Protein AF-A0A9P0D201-F1 (afdb_monomer_lite)

Radius of gyration: 16.4 Å; chains: 1; bounding box: 34×53×34 Å

Foldseek 3Di:
DDDPDDDPPDLPLPDDLVVLLVVCVVPDDVVLVVSLVVQLVDPVRVLVSLSSLVSNLVRDACVSCVVPLVVVLVSLLVCCPDDPNQDNLNSLVSNLSSLVRCLVPLVSLVCCLPPPLVSNVVSLVVCVVPDDPSNPSNVVSVVSSVVVCVVVVD

Organism: NCBI:txid3402493

pLDDT: mean 72.04, std 17.06, range [33.97, 91.62]

Secondary structure (DSSP, 8-state):
-------TTS-GGG--HHHHHHHHTT---HHHHHHHHHHHHSTTTHHHHHHHHHHHTTT--HHHHTTTHHHHHHHHHHSTTT-TTS-HHHHHHHHHHHHHHHTT-HHHHHHHHHHTHHHHHHHHHHHTTT-SSSHHHHHHHHHHHHHHHHHH--

Sequence (154 aa):
MSSAILNDNDNLSDIDPNLFNLILLNGPTEEHLRAVNELLSTSKTSGKGLELLNYLLNYCTIDMISDYVILWLDFCLKESSENENFTESKLLLLISKLFEISCNNNDVSKKIVSDCLSKVVDLCLKQTNNSYESVSCTRCSCSKYEEIWKLVSK

Structure (mmCIF, N/CA/C/O backbone):
data_AF-A0A9P0D201-F1
#
_entry.id   AF-A0A9P0D201-F1
#
loop_
_atom_site.group_PDB
_atom_site.id
_atom_site.type_symbol
_atom_site.label_atom_id
_atom_site.label_alt_id
_atom_site.label_comp_id
_atom_site.label_asym_id
_atom_site.label_entity_id
_atom_site.label_seq_id
_atom_site.pdbx_PDB_ins_code
_atom_site.Cartn_x
_atom_site.Cartn_y
_atom_site.Cartn_z
_atom_site.occupancy
_atom_site.B_iso_or_equiv
_atom_site.auth_seq_id
_atom_site.auth_comp_id
_atom_site.auth_asym_id
_atom_site.auth_atom_id
_atom_site.pdbx_PDB_model_num
ATOM 1 N N . MET A 1 1 ? 25.098 -27.142 -1.105 1.00 35.09 1 MET A N 1
ATOM 2 C CA . MET A 1 1 ? 24.358 -25.884 -1.324 1.00 35.09 1 MET A CA 1
ATOM 3 C C . MET A 1 1 ? 23.071 -26.274 -2.023 1.00 35.09 1 MET A C 1
ATOM 5 O O . MET A 1 1 ? 23.126 -26.608 -3.196 1.00 35.09 1 MET A O 1
ATOM 9 N N . SER A 1 2 ? 21.976 -26.410 -1.275 1.00 33.97 2 SER A N 1
ATOM 10 C CA . SER A 1 2 ? 20.692 -26.843 -1.835 1.00 33.97 2 SER A CA 1
ATOM 11 C C . SER A 1 2 ? 19.912 -25.620 -2.288 1.00 33.97 2 SER A C 1
ATOM 13 O O . SER A 1 2 ? 19.524 -24.796 -1.465 1.00 33.97 2 SER A O 1
ATOM 15 N N . SER A 1 3 ? 19.717 -25.509 -3.596 1.00 38.91 3 SER A N 1
ATOM 16 C CA . SER A 1 3 ? 18.792 -24.573 -4.221 1.00 38.91 3 SER A CA 1
ATOM 17 C C . SER A 1 3 ? 17.374 -25.042 -3.898 1.00 38.91 3 SER A C 1
ATOM 19 O O . SER A 1 3 ? 16.934 -26.067 -4.419 1.00 38.91 3 SER A O 1
ATOM 21 N N . ALA A 1 4 ? 16.673 -24.344 -3.006 1.00 38.81 4 ALA A N 1
ATOM 22 C CA . ALA A 1 4 ? 15.234 -24.525 -2.868 1.00 38.81 4 ALA A CA 1
ATOM 23 C C . ALA A 1 4 ? 14.580 -23.894 -4.104 1.00 38.81 4 ALA A C 1
ATOM 25 O O . ALA A 1 4 ? 14.441 -22.677 -4.192 1.00 38.81 4 ALA A O 1
ATOM 26 N N . ILE A 1 5 ? 14.284 -24.729 -5.097 1.00 40.47 5 ILE A N 1
ATOM 27 C CA . ILE A 1 5 ? 13.434 -24.376 -6.231 1.00 40.47 5 ILE A CA 1
ATOM 28 C C . ILE A 1 5 ? 12.007 -24.417 -5.684 1.00 40.47 5 ILE A C 1
ATOM 30 O O . ILE A 1 5 ? 11.513 -25.493 -5.350 1.00 40.47 5 ILE A O 1
ATOM 34 N N . LEU A 1 6 ? 11.397 -23.248 -5.509 1.00 43.72 6 LEU A N 1
ATOM 35 C CA . LEU A 1 6 ? 9.960 -23.140 -5.268 1.00 43.72 6 LEU A CA 1
ATOM 36 C C . LEU A 1 6 ? 9.240 -23.491 -6.569 1.00 43.72 6 LEU A C 1
ATOM 38 O O . LEU A 1 6 ? 9.649 -23.042 -7.639 1.00 43.72 6 LEU A O 1
ATOM 42 N N . ASN A 1 7 ? 8.223 -24.345 -6.476 1.00 41.88 7 ASN A N 1
ATOM 43 C CA . ASN A 1 7 ? 7.387 -24.692 -7.617 1.00 41.88 7 ASN A CA 1
ATOM 44 C C . ASN A 1 7 ? 6.448 -23.517 -7.910 1.00 41.88 7 ASN A C 1
ATOM 46 O O . ASN A 1 7 ? 5.864 -22.959 -6.983 1.00 41.88 7 ASN A O 1
ATOM 50 N N . ASP A 1 8 ? 6.195 -23.241 -9.190 1.00 46.53 8 ASP A N 1
ATOM 51 C CA . ASP A 1 8 ? 5.277 -22.196 -9.693 1.00 46.53 8 ASP A CA 1
ATOM 52 C C . ASP A 1 8 ? 3.799 -22.355 -9.244 1.00 46.53 8 ASP A C 1
ATOM 54 O O . ASP A 1 8 ? 2.920 -21.626 -9.689 1.00 46.53 8 ASP A O 1
ATOM 58 N N . ASN A 1 9 ? 3.496 -23.326 -8.376 1.00 42.47 9 ASN A N 1
ATOM 59 C CA . ASN A 1 9 ? 2.158 -23.628 -7.858 1.00 42.47 9 ASN A CA 1
ATOM 60 C C . ASN A 1 9 ? 2.067 -23.575 -6.325 1.00 42.47 9 ASN A C 1
ATOM 62 O O . ASN A 1 9 ? 1.027 -23.936 -5.769 1.00 42.47 9 ASN A O 1
ATOM 66 N N . ASP A 1 10 ? 3.130 -23.171 -5.627 1.00 52.50 10 ASP A N 1
ATOM 67 C CA . ASP A 1 10 ? 3.048 -22.987 -4.183 1.00 52.50 10 ASP A CA 1
ATOM 68 C C . ASP A 1 10 ? 2.180 -21.757 -3.900 1.00 52.50 10 ASP A C 1
ATOM 70 O O . ASP A 1 10 ? 2.467 -20.646 -4.343 1.00 52.50 10 ASP A O 1
ATOM 74 N N . ASN A 1 11 ? 1.069 -21.979 -3.196 1.00 59.38 11 ASN A N 1
ATOM 75 C CA . ASN A 1 11 ? 0.095 -20.952 -2.860 1.00 59.38 11 ASN A CA 1
ATOM 76 C C . ASN A 1 11 ? 0.807 -19.854 -2.049 1.00 59.38 11 ASN A C 1
ATOM 78 O O . ASN A 1 11 ? 1.054 -20.015 -0.851 1.00 59.38 11 ASN A O 1
ATOM 82 N N . LEU A 1 12 ? 1.181 -18.749 -2.710 1.00 61.94 12 LEU A N 1
ATOM 83 C CA . LEU A 1 12 ? 1.950 -17.635 -2.132 1.00 61.94 12 LEU A CA 1
ATOM 84 C C . LEU A 1 12 ? 1.278 -17.077 -0.859 1.00 61.94 12 LEU A C 1
ATOM 86 O O . LEU A 1 12 ? 1.940 -16.469 -0.017 1.00 61.94 12 LEU A O 1
ATOM 90 N N . SER A 1 13 ? -0.023 -17.342 -0.678 1.00 58.34 13 SER A N 1
ATOM 91 C CA . SER A 1 13 ? -0.800 -17.023 0.518 1.00 58.34 13 SER A CA 1
ATOM 92 C C . SER A 1 13 ? -0.289 -17.681 1.804 1.00 58.34 13 SER A C 1
ATOM 94 O O . SER A 1 13 ? -0.491 -17.123 2.882 1.00 58.34 13 SER A O 1
ATOM 96 N N . ASP A 1 14 ? 0.400 -18.824 1.720 1.00 70.94 14 ASP A N 1
ATOM 97 C CA . ASP A 1 14 ? 0.871 -19.611 2.871 1.00 70.94 14 ASP A CA 1
ATOM 98 C C . ASP A 1 14 ? 2.380 -19.490 3.123 1.00 70.94 14 ASP A C 1
ATOM 100 O O . ASP A 1 14 ? 2.890 -20.023 4.106 1.00 70.94 14 ASP A O 1
ATOM 104 N N . ILE A 1 15 ? 3.089 -18.695 2.321 1.00 79.12 15 ILE A N 1
ATOM 105 C CA . ILE A 1 15 ? 4.537 -18.517 2.457 1.00 79.12 15 ILE A CA 1
ATOM 106 C C . ILE A 1 15 ? 4.905 -17.818 3.772 1.00 79.12 15 ILE A C 1
ATOM 108 O O . ILE A 1 15 ? 4.232 -16.883 4.216 1.00 79.12 15 ILE A O 1
ATOM 112 N N . ASP A 1 16 ? 5.985 -18.295 4.395 1.00 81.19 16 ASP A N 1
ATOM 113 C CA . ASP A 1 16 ? 6.624 -17.661 5.549 1.00 81.19 16 ASP A CA 1
ATOM 114 C C . ASP A 1 16 ? 7.221 -16.294 5.155 1.00 81.19 16 ASP A C 1
ATOM 116 O O . ASP A 1 16 ? 7.922 -16.218 4.142 1.00 81.19 16 ASP A O 1
ATOM 120 N N . PRO A 1 17 ? 7.016 -15.215 5.934 1.00 79.44 17 PRO A N 1
ATOM 121 C CA . PRO A 1 17 ? 7.522 -13.886 5.583 1.00 79.44 17 PRO A CA 1
ATOM 122 C C . PRO A 1 17 ? 9.041 -13.812 5.351 1.00 79.44 17 PRO A C 1
ATOM 124 O O . PRO A 1 17 ? 9.492 -13.051 4.493 1.00 79.44 17 PRO A O 1
ATOM 127 N N . ASN A 1 18 ? 9.850 -14.621 6.047 1.00 81.12 18 ASN A N 1
ATOM 128 C CA . ASN A 1 18 ? 11.299 -14.645 5.823 1.00 81.12 18 ASN A CA 1
ATOM 129 C C . ASN A 1 18 ? 11.648 -15.346 4.512 1.00 81.12 18 ASN A C 1
ATOM 131 O O . ASN A 1 18 ? 12.545 -14.897 3.796 1.00 81.12 18 ASN A O 1
ATOM 135 N N . LEU A 1 19 ? 10.933 -16.424 4.179 1.00 83.62 19 LEU A N 1
ATOM 136 C CA . LEU A 1 19 ? 11.072 -17.082 2.883 1.00 83.62 19 LEU A CA 1
ATOM 137 C C . LEU A 1 19 ? 10.650 -16.141 1.750 1.00 83.62 19 LEU A C 1
ATOM 139 O O . LEU A 1 19 ? 11.372 -16.026 0.765 1.00 83.62 19 LEU A O 1
ATOM 143 N N . PHE A 1 20 ? 9.552 -15.400 1.923 1.00 85.25 20 PHE A N 1
ATOM 144 C CA . PHE A 1 20 ? 9.122 -14.376 0.970 1.00 85.25 20 PHE A CA 1
ATOM 145 C C . PHE A 1 20 ? 10.207 -13.319 0.747 1.00 85.25 20 PHE A C 1
ATOM 147 O O . PHE A 1 20 ? 10.571 -13.028 -0.389 1.00 85.25 20 PHE A O 1
ATOM 154 N N . ASN A 1 21 ? 10.805 -12.808 1.825 1.00 84.75 21 ASN A N 1
ATOM 155 C CA . ASN A 1 21 ? 11.894 -11.839 1.740 1.00 84.75 21 ASN A CA 1
ATOM 156 C C . ASN A 1 21 ? 13.124 -12.384 0.988 1.00 8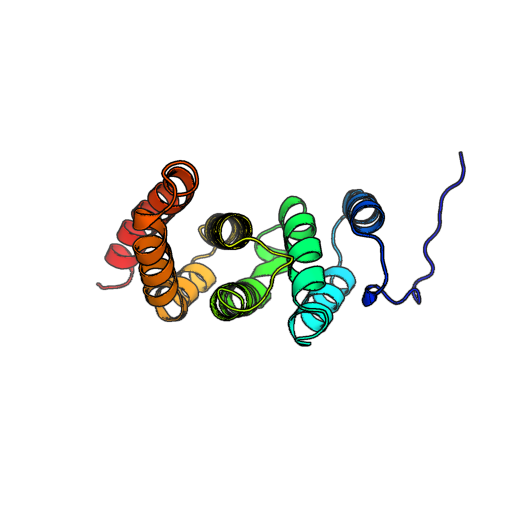4.75 21 ASN A C 1
ATOM 158 O O . ASN A 1 21 ? 13.759 -11.659 0.226 1.00 84.75 21 ASN A O 1
ATOM 162 N N . LEU A 1 22 ? 13.451 -13.670 1.165 1.00 83.31 22 LEU A N 1
ATOM 163 C CA . LEU A 1 22 ? 14.530 -14.328 0.423 1.00 83.31 22 LEU A CA 1
ATOM 164 C C . LEU A 1 22 ? 14.206 -14.475 -1.068 1.00 83.31 22 LEU A C 1
ATOM 166 O O . LEU A 1 22 ? 15.096 -14.284 -1.894 1.00 83.31 22 LEU A O 1
ATOM 170 N N . ILE A 1 23 ? 12.954 -14.782 -1.419 1.00 85.75 23 ILE A N 1
ATOM 171 C CA . ILE A 1 23 ? 12.508 -14.867 -2.819 1.00 85.75 23 ILE A CA 1
ATOM 172 C C . ILE A 1 23 ? 12.670 -13.508 -3.508 1.00 85.75 23 ILE A C 1
ATOM 174 O O . ILE A 1 23 ? 13.205 -13.442 -4.616 1.00 85.75 23 ILE A O 1
ATOM 178 N N . LEU A 1 24 ? 12.287 -12.422 -2.829 1.00 88.88 24 LEU A N 1
ATOM 179 C CA . LEU A 1 24 ? 12.357 -11.056 -3.356 1.00 88.88 24 LEU A CA 1
ATOM 180 C C . LEU A 1 24 ? 13.782 -10.575 -3.667 1.00 88.88 24 LEU A C 1
ATOM 182 O O . LEU A 1 24 ? 13.938 -9.654 -4.469 1.00 88.88 24 LEU A O 1
ATOM 186 N N . LEU A 1 25 ? 14.826 -11.213 -3.120 1.00 86.25 25 LEU A N 1
ATOM 187 C CA . LEU A 1 25 ? 16.218 -10.930 -3.500 1.00 86.25 25 LEU A CA 1
ATOM 188 C C . LEU A 1 25 ? 16.498 -11.218 -4.982 1.00 86.25 25 LEU A C 1
ATOM 190 O O . LEU A 1 25 ? 17.408 -10.620 -5.553 1.00 86.25 25 LEU A O 1
ATOM 194 N N . ASN A 1 26 ? 15.712 -12.099 -5.607 1.00 84.62 26 ASN A N 1
ATOM 195 C CA . ASN A 1 26 ? 15.789 -12.374 -7.044 1.00 84.62 26 ASN A CA 1
ATOM 196 C C . ASN A 1 26 ? 14.972 -11.381 -7.889 1.00 84.62 26 ASN A C 1
ATOM 198 O O . ASN A 1 26 ? 14.978 -11.469 -9.115 1.00 84.62 26 ASN A O 1
ATOM 202 N N . GLY A 1 27 ? 14.298 -10.432 -7.241 1.00 85.31 27 GLY A N 1
ATOM 203 C CA . GLY A 1 27 ? 13.442 -9.432 -7.859 1.00 85.31 27 GLY A CA 1
ATOM 204 C C . GLY A 1 27 ? 11.950 -9.715 -7.634 1.00 85.31 27 GLY A C 1
ATOM 205 O O . GLY A 1 27 ? 11.511 -10.868 -7.690 1.00 85.31 27 GLY A O 1
ATOM 206 N N . PRO A 1 28 ? 11.136 -8.675 -7.383 1.00 89.06 28 PRO A N 1
ATOM 207 C CA . PRO A 1 28 ? 9.688 -8.817 -7.347 1.00 89.06 28 PRO A CA 1
ATOM 208 C C . PRO A 1 28 ? 9.126 -9.129 -8.744 1.00 89.06 28 PRO A C 1
ATOM 210 O O . PRO A 1 28 ? 9.690 -8.736 -9.762 1.00 89.06 28 PRO A O 1
ATOM 213 N N . THR A 1 29 ? 7.983 -9.812 -8.793 1.00 89.62 29 THR A N 1
ATOM 214 C CA . THR A 1 29 ? 7.271 -10.194 -10.023 1.00 89.62 29 THR A CA 1
ATOM 215 C C . THR A 1 29 ? 5.804 -9.796 -9.884 1.00 89.62 29 THR A C 1
ATOM 217 O O . THR A 1 29 ? 5.336 -9.546 -8.771 1.00 89.62 29 THR A O 1
ATOM 220 N N . GLU A 1 30 ? 5.052 -9.759 -10.986 1.00 88.00 30 GLU A N 1
ATOM 221 C CA . GLU A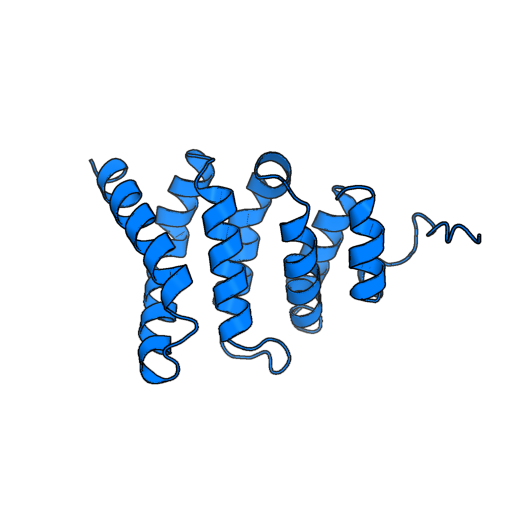 1 30 ? 3.601 -9.512 -10.934 1.00 88.00 30 GLU A CA 1
ATOM 222 C C . GLU A 1 30 ? 2.850 -10.525 -10.061 1.00 88.00 30 GLU A C 1
ATOM 224 O O . GLU A 1 30 ? 1.863 -10.169 -9.421 1.00 88.00 30 GLU A O 1
ATOM 229 N N . GLU A 1 31 ? 3.318 -11.772 -9.994 1.00 87.75 31 GLU A N 1
ATOM 230 C CA . GLU A 1 31 ? 2.721 -12.807 -9.146 1.00 87.75 31 GLU A CA 1
ATOM 231 C C . GLU A 1 31 ? 2.851 -12.454 -7.663 1.00 87.75 31 GLU A C 1
ATOM 233 O O . GLU A 1 31 ? 1.882 -12.578 -6.914 1.00 87.75 31 GLU A O 1
ATOM 238 N N . HIS A 1 32 ? 3.999 -11.904 -7.250 1.00 89.56 32 HIS A N 1
ATOM 239 C CA . HIS A 1 32 ? 4.182 -11.391 -5.893 1.00 89.56 32 HIS A CA 1
ATOM 240 C C . HIS A 1 32 ? 3.223 -10.229 -5.589 1.00 89.56 32 HIS A C 1
ATOM 242 O O . HIS A 1 32 ? 2.640 -10.183 -4.505 1.00 89.56 32 HIS A O 1
ATOM 248 N N . LEU A 1 33 ? 3.014 -9.315 -6.547 1.00 91.00 33 LEU A N 1
ATOM 249 C CA . LEU A 1 33 ? 2.058 -8.208 -6.395 1.00 91.00 33 LEU A CA 1
ATOM 250 C C . LEU A 1 33 ? 0.624 -8.734 -6.246 1.00 91.00 33 LEU A C 1
ATOM 252 O O . LEU A 1 33 ? -0.126 -8.286 -5.376 1.00 91.00 33 LEU A O 1
ATOM 256 N N . ARG A 1 34 ? 0.245 -9.709 -7.081 1.00 90.25 34 ARG A N 1
ATOM 257 C CA . ARG A 1 34 ? -1.087 -10.323 -7.072 1.00 90.25 34 ARG A CA 1
ATOM 258 C C . ARG A 1 34 ? -1.360 -11.058 -5.765 1.00 90.25 34 ARG A C 1
ATOM 260 O O . ARG A 1 34 ? -2.413 -10.837 -5.177 1.00 90.25 34 ARG A O 1
ATOM 267 N N . ALA A 1 35 ? -0.403 -11.839 -5.272 1.00 89.44 35 ALA A N 1
ATOM 268 C CA . ALA A 1 35 ? -0.537 -12.546 -4.002 1.00 89.44 35 ALA A CA 1
ATOM 269 C C . ALA A 1 35 ? -0.754 -11.584 -2.824 1.00 89.44 35 ALA A C 1
ATOM 271 O O . ALA A 1 35 ? -1.621 -11.813 -1.980 1.00 89.44 35 ALA A O 1
ATOM 272 N N . VAL A 1 36 ? -0.018 -10.467 -2.788 1.00 91.62 36 VAL A N 1
ATOM 273 C CA . VAL A 1 36 ? -0.231 -9.420 -1.778 1.00 91.62 36 VAL A CA 1
ATOM 274 C C . VAL A 1 36 ? -1.638 -8.826 -1.892 1.00 91.62 36 VAL A C 1
ATOM 276 O O . VAL A 1 36 ? -2.324 -8.699 -0.880 1.00 91.62 36 VAL A O 1
ATOM 279 N N . ASN A 1 37 ? -2.112 -8.518 -3.103 1.00 91.44 37 ASN A N 1
ATOM 280 C CA . ASN A 1 37 ? -3.468 -7.999 -3.316 1.00 91.44 37 ASN A CA 1
ATOM 281 C C . ASN A 1 37 ? -4.558 -8.970 -2.846 1.00 91.44 37 ASN A C 1
ATOM 283 O O . ASN A 1 37 ? -5.513 -8.555 -2.188 1.00 91.44 37 ASN A O 1
ATOM 287 N N . GLU A 1 38 ? -4.416 -10.256 -3.160 1.00 90.69 38 GLU A N 1
ATOM 288 C CA . GLU A 1 38 ? -5.354 -11.296 -2.736 1.00 90.69 38 GLU A CA 1
ATOM 289 C C . GLU A 1 38 ? -5.419 -11.387 -1.208 1.00 90.69 38 GLU A C 1
ATOM 291 O O . GLU A 1 38 ? -6.512 -11.352 -0.634 1.00 90.69 38 GLU A O 1
ATOM 296 N N . LEU A 1 39 ? -4.262 -11.391 -0.539 1.00 88.88 39 LEU A N 1
ATOM 297 C CA . LEU A 1 39 ? -4.183 -11.416 0.921 1.00 88.88 39 LEU A CA 1
ATOM 298 C C . LEU A 1 39 ? -4.809 -10.175 1.566 1.00 88.88 39 LEU A C 1
ATOM 300 O O . LEU A 1 39 ? -5.543 -10.315 2.544 1.00 88.88 39 LEU A O 1
ATOM 304 N N . LEU A 1 40 ? -4.552 -8.983 1.016 1.00 89.00 40 LEU A N 1
ATOM 305 C CA . LEU A 1 40 ? -5.117 -7.718 1.501 1.00 89.00 40 LEU A CA 1
ATOM 306 C C . LEU A 1 40 ? -6.639 -7.647 1.319 1.00 89.00 40 LEU A C 1
ATOM 308 O O . LEU A 1 40 ? -7.333 -7.086 2.162 1.00 89.00 40 LEU A O 1
ATOM 312 N N . SER A 1 41 ? -7.169 -8.244 0.248 1.00 87.38 41 SER A N 1
ATOM 313 C CA . SER A 1 41 ? -8.607 -8.231 -0.054 1.00 87.38 41 SER A CA 1
ATOM 314 C C . SER A 1 41 ? -9.462 -9.070 0.903 1.00 87.38 41 SER A C 1
ATOM 316 O O . SER A 1 41 ? -10.682 -8.902 0.952 1.00 87.38 41 SER A O 1
ATOM 318 N N . THR A 1 42 ? -8.839 -9.958 1.682 1.00 85.44 42 THR A N 1
ATOM 319 C CA . THR A 1 42 ? -9.527 -10.881 2.586 1.00 85.44 42 THR A CA 1
ATOM 320 C C . THR A 1 42 ? -9.248 -10.507 4.040 1.00 85.44 42 THR A C 1
ATOM 322 O O . THR A 1 42 ? -8.118 -10.601 4.506 1.00 85.44 42 THR A O 1
ATOM 325 N N . SER A 1 43 ? -10.289 -10.158 4.803 1.00 81.25 43 SER A N 1
ATOM 326 C CA . SER A 1 43 ? -10.154 -9.676 6.194 1.00 81.25 43 SER A CA 1
ATOM 327 C C . SER A 1 43 ? -9.425 -10.641 7.136 1.00 81.25 43 SER A C 1
ATOM 329 O O . SER A 1 43 ? -8.773 -10.218 8.080 1.00 81.25 43 SER A O 1
ATOM 331 N N . LYS A 1 44 ? -9.500 -11.953 6.883 1.00 83.25 44 LYS A N 1
ATOM 332 C CA . LYS A 1 44 ? -8.785 -12.964 7.682 1.00 83.25 44 LYS A CA 1
ATOM 333 C C . LYS A 1 44 ? -7.275 -12.974 7.438 1.00 83.25 44 LYS A C 1
ATOM 335 O O . LYS A 1 44 ? -6.533 -13.465 8.281 1.00 83.25 44 LYS A O 1
ATOM 340 N N . THR A 1 45 ? -6.831 -12.502 6.277 1.00 84.94 45 THR A N 1
ATOM 341 C CA . THR A 1 45 ? -5.436 -12.583 5.827 1.00 84.94 45 THR A CA 1
ATOM 342 C C . THR A 1 45 ? -4.803 -11.215 5.599 1.00 84.94 45 THR A C 1
ATOM 344 O O . THR A 1 45 ? -3.613 -11.149 5.295 1.00 84.94 45 THR A O 1
ATOM 347 N N . SER A 1 46 ? -5.556 -10.128 5.783 1.00 85.31 46 SER A N 1
ATOM 348 C CA . SER A 1 46 ? -5.111 -8.751 5.553 1.00 85.31 46 SER A CA 1
ATOM 349 C C . SER A 1 46 ? -3.856 -8.409 6.351 1.00 85.31 46 SER A C 1
ATOM 351 O O . SER A 1 46 ? -2.924 -7.835 5.797 1.00 85.31 46 SER A O 1
ATOM 353 N N . GLY A 1 47 ? -3.762 -8.861 7.606 1.00 83.50 47 GLY A N 1
ATOM 354 C CA . GLY A 1 47 ? -2.569 -8.665 8.440 1.00 83.50 47 GLY A CA 1
ATOM 355 C C . GLY A 1 47 ? -1.306 -9.287 7.842 1.00 83.50 47 GLY A C 1
ATOM 356 O O . GLY A 1 47 ? -0.259 -8.643 7.796 1.00 83.50 47 GLY A O 1
ATOM 357 N N . LYS A 1 48 ? -1.419 -10.507 7.302 1.00 84.88 48 LYS A N 1
ATOM 358 C CA . LYS A 1 48 ? -0.323 -11.161 6.574 1.00 84.88 48 LYS A CA 1
ATOM 359 C C . LYS A 1 48 ? -0.011 -10.417 5.274 1.00 84.88 48 LYS A C 1
ATOM 361 O O . LYS A 1 48 ? 1.154 -10.211 4.953 1.00 84.88 48 LYS A O 1
ATOM 366 N N . GLY A 1 49 ? -1.038 -9.967 4.553 1.00 89.25 49 GLY A N 1
ATOM 367 C CA . GLY A 1 49 ? -0.881 -9.144 3.353 1.00 89.25 49 GLY A CA 1
ATOM 368 C C . GLY A 1 49 ? -0.090 -7.859 3.617 1.00 89.25 49 GLY A C 1
ATOM 369 O O . GLY A 1 49 ? 0.820 -7.542 2.858 1.00 89.25 49 GLY A O 1
ATOM 370 N N . LEU A 1 50 ? -0.373 -7.160 4.721 1.00 88.31 50 LEU A N 1
ATOM 371 C CA . LEU A 1 50 ? 0.351 -5.952 5.137 1.00 88.31 50 LEU A CA 1
ATOM 372 C C . LEU A 1 50 ? 1.813 -6.243 5.497 1.00 88.31 50 LEU A C 1
ATOM 374 O O . LEU A 1 50 ? 2.705 -5.460 5.166 1.00 88.31 50 LEU A O 1
ATOM 378 N N . GLU A 1 51 ? 2.073 -7.376 6.149 1.00 86.56 51 GLU A N 1
ATOM 379 C CA . GLU A 1 51 ? 3.432 -7.820 6.454 1.00 86.56 51 GLU A CA 1
ATOM 380 C C . GLU A 1 51 ? 4.229 -8.105 5.176 1.00 86.56 51 GLU A C 1
ATOM 382 O O . GLU A 1 51 ? 5.316 -7.549 4.997 1.00 86.56 51 GLU A O 1
ATOM 387 N N . LEU A 1 52 ? 3.668 -8.887 4.247 1.00 89.56 52 LEU A N 1
ATOM 388 C CA . LEU A 1 52 ? 4.309 -9.172 2.962 1.00 89.56 52 LEU A CA 1
ATOM 389 C C . LEU A 1 52 ? 4.487 -7.908 2.115 1.00 89.56 52 LEU A C 1
ATOM 391 O O . LEU A 1 52 ? 5.540 -7.734 1.503 1.00 89.56 52 LEU A O 1
ATOM 395 N N . LEU A 1 53 ? 3.515 -6.991 2.130 1.00 91.38 53 LEU A N 1
ATOM 396 C CA . LEU A 1 53 ? 3.625 -5.697 1.461 1.00 91.38 53 LEU A CA 1
ATOM 397 C C . LEU A 1 53 ? 4.818 -4.893 1.998 1.00 91.38 53 LEU A C 1
ATOM 399 O O . LEU A 1 53 ? 5.590 -4.340 1.217 1.00 91.38 53 LEU A O 1
ATOM 403 N N . ASN A 1 54 ? 5.027 -4.860 3.317 1.00 88.00 54 ASN A N 1
ATOM 404 C CA . ASN A 1 54 ? 6.172 -4.155 3.896 1.00 88.00 54 ASN A CA 1
ATOM 405 C C . ASN A 1 54 ? 7.525 -4.740 3.454 1.00 88.00 54 ASN A C 1
ATOM 407 O O . ASN A 1 54 ? 8.491 -3.984 3.320 1.00 88.00 54 ASN A O 1
ATOM 411 N N . TYR A 1 55 ? 7.613 -6.054 3.222 1.00 88.06 55 TYR A N 1
ATOM 412 C CA . TYR A 1 55 ? 8.800 -6.667 2.618 1.00 88.06 55 TYR A CA 1
ATOM 413 C C . TYR A 1 55 ? 8.930 -6.284 1.145 1.00 88.06 55 TYR A C 1
ATOM 415 O O . TYR A 1 55 ? 9.975 -5.774 0.743 1.00 88.06 55 TYR A O 1
ATOM 423 N N . LEU A 1 56 ? 7.852 -6.454 0.379 1.00 90.44 56 LEU A N 1
ATOM 424 C CA . LEU A 1 56 ? 7.773 -6.196 -1.057 1.00 90.44 56 LEU A CA 1
ATOM 425 C C . LEU A 1 56 ? 8.232 -4.779 -1.431 1.00 90.44 56 LEU A C 1
ATOM 427 O O . LEU A 1 56 ? 9.047 -4.612 -2.337 1.00 90.44 56 LEU A O 1
ATOM 431 N N . LEU A 1 57 ? 7.782 -3.761 -0.691 1.00 89.06 57 LEU A N 1
ATOM 432 C CA . LEU A 1 57 ? 8.126 -2.363 -0.970 1.00 89.06 57 LEU A CA 1
ATOM 433 C C . LEU A 1 57 ? 9.622 -2.049 -0.858 1.00 89.06 57 LEU A C 1
ATOM 435 O O . LEU A 1 57 ? 10.061 -1.060 -1.434 1.00 89.06 57 LEU A O 1
ATOM 439 N N . ASN A 1 58 ? 10.418 -2.865 -0.159 1.00 86.25 58 ASN A N 1
ATOM 440 C CA . ASN A 1 58 ? 11.868 -2.644 -0.098 1.00 86.25 58 ASN A CA 1
ATOM 441 C C . ASN A 1 58 ? 12.580 -3.044 -1.404 1.00 86.25 58 ASN A C 1
ATOM 443 O O . ASN A 1 58 ? 13.753 -2.717 -1.573 1.00 86.25 58 ASN A O 1
ATOM 447 N N . TYR A 1 59 ? 11.890 -3.745 -2.309 1.00 87.75 59 TYR A N 1
ATOM 448 C CA . TYR A 1 59 ? 12.457 -4.284 -3.549 1.00 87.75 59 TYR A CA 1
ATOM 449 C C . TYR A 1 59 ? 11.762 -3.769 -4.815 1.00 87.75 59 TYR A C 1
ATOM 451 O O . TYR A 1 59 ? 12.267 -3.977 -5.917 1.00 87.75 59 TYR A O 1
ATOM 459 N N . CYS A 1 60 ? 10.612 -3.105 -4.686 1.00 86.56 60 CYS A N 1
ATOM 460 C CA . CYS A 1 60 ? 9.850 -2.589 -5.819 1.00 86.56 60 CYS A CA 1
ATOM 461 C C . CYS A 1 60 ? 10.283 -1.180 -6.240 1.00 86.56 60 CYS A C 1
ATOM 463 O O . CYS A 1 60 ? 10.557 -0.316 -5.409 1.00 86.56 60 CYS A O 1
ATOM 465 N N . THR A 1 61 ? 10.253 -0.920 -7.549 1.00 83.31 61 THR A N 1
ATOM 466 C CA . THR A 1 61 ? 10.314 0.442 -8.099 1.00 83.31 61 THR A CA 1
ATOM 467 C C . THR A 1 61 ? 8.908 1.028 -8.235 1.00 83.31 61 THR A C 1
ATOM 469 O O . THR A 1 61 ? 7.925 0.286 -8.297 1.00 83.31 61 THR A O 1
ATOM 472 N N . ILE A 1 62 ? 8.799 2.360 -8.326 1.00 81.31 62 ILE A N 1
ATOM 473 C CA . ILE A 1 62 ? 7.506 3.033 -8.532 1.00 81.31 62 ILE A CA 1
ATOM 474 C C . ILE A 1 62 ? 6.801 2.556 -9.805 1.00 81.31 62 ILE A C 1
ATOM 476 O O . ILE A 1 62 ? 5.592 2.356 -9.775 1.00 81.31 62 ILE A O 1
ATOM 480 N N . ASP A 1 63 ? 7.534 2.304 -10.891 1.00 85.25 63 ASP A N 1
ATOM 481 C CA . ASP A 1 63 ? 6.941 1.858 -12.157 1.00 85.25 63 ASP A CA 1
ATOM 482 C C . ASP A 1 63 ? 6.198 0.529 -11.992 1.00 85.25 63 ASP A C 1
ATOM 484 O O . ASP A 1 63 ? 5.105 0.365 -12.524 1.00 85.25 63 ASP A O 1
ATOM 488 N N . MET A 1 64 ? 6.737 -0.382 -11.175 1.00 85.75 64 MET A N 1
ATOM 489 C CA . MET A 1 64 ? 6.128 -1.690 -10.919 1.00 85.75 64 MET A CA 1
ATOM 490 C C . MET A 1 64 ? 4.860 -1.615 -10.070 1.00 85.75 64 MET A C 1
ATOM 492 O O . MET A 1 64 ? 3.994 -2.476 -10.192 1.00 85.75 64 MET A O 1
ATOM 496 N N . ILE A 1 65 ? 4.770 -0.631 -9.172 1.00 87.88 65 ILE A N 1
ATOM 497 C CA . ILE A 1 65 ? 3.689 -0.571 -8.180 1.00 87.88 65 ILE A CA 1
ATOM 498 C C . ILE A 1 65 ? 2.712 0.578 -8.399 1.00 87.88 65 ILE A C 1
ATOM 500 O O . ILE A 1 65 ? 1.733 0.669 -7.666 1.00 87.88 65 ILE A O 1
ATOM 504 N N . SER A 1 66 ? 2.956 1.449 -9.379 1.00 85.38 66 SER A N 1
ATOM 505 C CA . SER A 1 66 ? 2.194 2.683 -9.608 1.00 85.38 66 SER A CA 1
ATOM 506 C C . SER A 1 66 ? 0.678 2.463 -9.679 1.00 85.38 66 SER A C 1
ATOM 508 O O . SER A 1 66 ? -0.079 3.234 -9.084 1.00 85.38 66 SER A O 1
ATOM 510 N N . ASP A 1 67 ? 0.243 1.367 -10.301 1.00 86.12 67 ASP A N 1
ATOM 511 C CA . ASP A 1 67 ? -1.170 0.984 -10.404 1.00 86.12 67 ASP A CA 1
ATOM 512 C C . ASP A 1 67 ? -1.768 0.468 -9.082 1.00 86.12 67 ASP A C 1
ATOM 514 O O . ASP A 1 67 ? -2.979 0.543 -8.867 1.00 86.12 67 ASP A O 1
ATOM 518 N N . TYR A 1 68 ? -0.927 -0.017 -8.167 1.00 89.19 68 TYR A N 1
ATOM 519 C CA . TYR A 1 68 ? -1.333 -0.638 -6.905 1.00 89.19 68 TYR A CA 1
ATOM 520 C C . TYR A 1 68 ? -1.200 0.287 -5.693 1.00 89.19 68 TYR A C 1
ATOM 522 O O . TYR A 1 68 ? -1.866 0.063 -4.685 1.00 89.19 68 TYR A O 1
ATOM 530 N N . VAL A 1 69 ? -0.393 1.349 -5.773 1.00 87.81 69 VAL A N 1
ATOM 531 C CA . VAL A 1 69 ? -0.141 2.268 -4.648 1.00 87.81 69 VAL A CA 1
ATOM 532 C C . VAL A 1 69 ? -1.436 2.787 -4.024 1.00 87.81 69 VAL A C 1
ATOM 534 O O . VAL A 1 69 ? -1.585 2.740 -2.805 1.00 87.81 69 VAL A O 1
ATOM 537 N N . ILE A 1 70 ? -2.370 3.297 -4.835 1.00 86.75 70 ILE A N 1
ATOM 538 C CA . ILE A 1 70 ? -3.620 3.886 -4.323 1.00 86.75 70 ILE A CA 1
ATOM 539 C C . ILE A 1 70 ? -4.462 2.825 -3.616 1.00 86.75 70 ILE A C 1
ATOM 541 O O . ILE A 1 70 ? -5.004 3.075 -2.540 1.00 86.75 70 ILE A O 1
ATOM 545 N N . LEU A 1 71 ? -4.525 1.625 -4.198 1.00 89.69 71 LEU A N 1
ATOM 546 C CA . LEU A 1 71 ? -5.228 0.486 -3.622 1.00 89.69 71 LEU A CA 1
ATOM 547 C C . LEU A 1 71 ? -4.631 0.112 -2.258 1.00 89.69 71 LEU A C 1
ATOM 549 O O . LEU A 1 71 ? -5.359 -0.019 -1.277 1.00 89.69 71 LEU A O 1
ATOM 553 N N . TRP A 1 72 ? -3.307 -0.017 -2.177 1.00 91.44 72 TRP A N 1
ATOM 554 C CA . TRP A 1 72 ? -2.604 -0.365 -0.944 1.00 91.44 72 TRP A CA 1
ATOM 555 C C . TRP A 1 72 ? -2.700 0.714 0.127 1.00 91.44 72 TRP A C 1
ATOM 557 O O . TRP A 1 72 ? -2.857 0.388 1.303 1.00 91.44 72 TRP A O 1
ATOM 567 N N . LEU A 1 73 ? -2.660 1.990 -0.262 1.00 87.62 73 LEU A N 1
ATOM 568 C CA . LEU A 1 73 ? -2.920 3.095 0.653 1.00 87.62 73 LEU A CA 1
ATOM 569 C C . LEU A 1 73 ? -4.333 2.999 1.224 1.00 87.62 73 LEU A C 1
ATOM 571 O O . LEU A 1 73 ? -4.489 3.058 2.438 1.00 87.62 73 LEU A O 1
ATOM 575 N N . ASP A 1 74 ? -5.355 2.789 0.394 1.00 85.94 74 ASP A N 1
ATOM 576 C CA . ASP A 1 74 ? -6.730 2.663 0.883 1.00 85.94 74 ASP A CA 1
ATOM 577 C C . ASP A 1 74 ? -6.905 1.453 1.820 1.00 85.94 74 ASP A C 1
ATOM 579 O O . ASP A 1 74 ? -7.597 1.567 2.832 1.00 85.94 74 ASP A O 1
ATOM 583 N N . PHE A 1 75 ? -6.211 0.334 1.566 1.00 87.25 75 PHE A N 1
ATOM 584 C CA . PHE A 1 75 ? -6.149 -0.789 2.510 1.00 87.25 75 PHE A CA 1
ATOM 585 C C . PHE A 1 75 ? -5.517 -0.391 3.847 1.00 87.25 75 PHE A C 1
ATOM 587 O O . PHE A 1 75 ? -6.130 -0.606 4.892 1.00 87.25 75 PHE A O 1
ATOM 594 N N . CYS A 1 76 ? -4.338 0.238 3.831 1.00 84.75 76 CYS A N 1
ATOM 595 C CA . CYS A 1 76 ? -3.652 0.670 5.053 1.00 84.75 76 CYS A CA 1
ATOM 596 C C . CYS A 1 76 ? -4.498 1.653 5.879 1.00 84.75 76 CYS A C 1
ATOM 598 O O . CYS A 1 76 ? -4.472 1.617 7.106 1.00 84.75 76 CYS A O 1
ATOM 600 N N . LEU A 1 77 ? -5.256 2.524 5.208 1.00 79.62 77 LEU A N 1
ATOM 601 C CA . LEU A 1 77 ? -6.126 3.516 5.843 1.00 79.62 77 LEU A CA 1
ATOM 602 C C . LEU A 1 77 ? -7.403 2.911 6.441 1.00 79.62 77 LEU A C 1
ATOM 604 O O . LEU A 1 77 ? -7.977 3.502 7.352 1.00 79.62 77 LEU A O 1
ATOM 608 N N . LYS A 1 78 ? -7.864 1.763 5.932 1.00 79.19 78 LYS A N 1
ATOM 609 C CA . LYS A 1 78 ? -9.040 1.037 6.445 1.00 79.19 78 LYS A CA 1
ATOM 610 C C . LYS A 1 78 ? -8.699 0.096 7.598 1.00 79.19 78 LYS A C 1
ATOM 612 O O . LYS A 1 78 ? -9.515 -0.089 8.490 1.00 79.19 78 LYS A O 1
ATOM 617 N N . GLU A 1 79 ? -7.497 -0.470 7.592 1.00 72.75 79 GLU A N 1
ATOM 618 C CA . GLU A 1 79 ? -7.014 -1.443 8.584 1.00 72.75 79 GLU A CA 1
ATOM 619 C C . GLU A 1 79 ? -6.656 -0.836 9.954 1.00 72.75 79 GLU A C 1
ATOM 621 O O . GLU A 1 79 ? -6.389 -1.565 10.907 1.00 72.75 79 GLU A O 1
ATOM 626 N N . SER A 1 80 ? -6.700 0.492 10.099 1.00 60.66 80 SER A N 1
ATOM 627 C CA . SER A 1 80 ? -6.196 1.217 11.274 1.00 60.66 80 SER A CA 1
ATOM 628 C C . SER A 1 80 ? -6.951 0.996 12.595 1.00 60.66 80 SER A C 1
ATOM 630 O O . SER A 1 80 ? -6.607 1.642 13.581 1.00 60.66 80 SER A O 1
ATOM 632 N N . SER A 1 81 ? -7.975 0.140 12.654 1.00 52.12 81 SER A N 1
ATOM 633 C CA . SER A 1 81 ? -8.792 -0.043 13.866 1.00 52.12 81 SER A CA 1
ATOM 634 C C . SER A 1 81 ? -9.014 -1.482 14.340 1.00 52.12 81 SER A C 1
ATOM 636 O O . SER A 1 81 ? -9.530 -1.638 15.442 1.00 52.12 81 SER A O 1
ATOM 638 N N . GLU A 1 82 ? -8.655 -2.521 13.574 1.00 53.44 82 GLU A N 1
ATOM 639 C CA . GLU A 1 82 ? -9.128 -3.894 13.873 1.00 53.44 82 GLU A CA 1
ATOM 640 C C . GLU A 1 82 ? -8.047 -4.990 13.875 1.00 53.44 82 GLU A C 1
ATOM 642 O O . GLU A 1 82 ? -8.345 -6.123 14.249 1.00 53.44 82 GLU A O 1
ATOM 647 N N . ASN A 1 83 ? -6.793 -4.693 13.517 1.00 60.16 83 ASN A N 1
ATOM 648 C CA . ASN A 1 83 ? -5.768 -5.730 13.370 1.00 60.16 83 ASN A CA 1
ATOM 649 C C . ASN A 1 83 ? -4.749 -5.747 14.515 1.00 60.16 83 ASN A C 1
ATOM 651 O O . ASN A 1 83 ? -3.794 -4.972 14.546 1.00 60.16 83 ASN A O 1
ATOM 655 N N . GLU A 1 84 ? -4.929 -6.684 15.447 1.00 56.41 84 GLU A N 1
ATOM 656 C CA . GLU A 1 84 ? -4.055 -6.861 16.617 1.00 56.41 84 GLU A CA 1
ATOM 657 C C . GLU A 1 84 ? -2.592 -7.174 16.243 1.00 56.41 84 GLU A C 1
ATOM 659 O O . GLU A 1 84 ? -1.676 -6.874 17.009 1.00 56.41 84 GLU A O 1
ATOM 664 N N . ASN A 1 85 ? -2.352 -7.735 15.050 1.00 54.50 85 ASN A N 1
ATOM 665 C CA . ASN A 1 85 ? -1.022 -8.167 14.609 1.00 54.50 85 ASN A CA 1
ATOM 666 C C . ASN A 1 85 ? -0.200 -7.058 13.939 1.00 54.50 85 ASN A C 1
ATOM 668 O O . ASN A 1 85 ? 1.022 -7.184 13.799 1.00 54.50 85 ASN A O 1
ATOM 672 N N . PHE A 1 86 ? -0.843 -5.966 13.525 1.00 66.00 86 PHE A N 1
ATOM 673 C CA . PHE A 1 86 ? -0.187 -4.894 12.790 1.00 66.00 86 PHE A CA 1
ATOM 674 C C . PHE A 1 86 ? -0.377 -3.571 13.528 1.00 66.00 86 PHE A C 1
ATOM 676 O O . PHE A 1 86 ? -1.410 -2.917 13.443 1.00 66.00 86 PHE A O 1
ATOM 683 N N . THR A 1 87 ? 0.641 -3.189 14.304 1.00 68.25 87 THR A N 1
ATOM 684 C CA . THR A 1 87 ? 0.558 -1.995 15.147 1.00 68.25 87 THR A CA 1
ATOM 685 C C . THR A 1 87 ? 0.339 -0.740 14.307 1.00 68.25 87 THR A C 1
ATOM 687 O O . THR A 1 87 ? 0.873 -0.601 13.205 1.00 68.25 87 THR A O 1
ATOM 690 N N . GLU A 1 88 ? -0.389 0.224 14.864 1.00 67.00 88 GLU A N 1
ATOM 691 C CA . GLU A 1 88 ? -0.672 1.509 14.216 1.00 67.00 88 GLU A CA 1
ATOM 692 C C . GLU A 1 88 ? 0.616 2.219 13.741 1.00 67.00 88 GLU A C 1
ATOM 694 O O . GLU A 1 88 ? 0.666 2.800 12.658 1.00 67.00 88 GLU A O 1
ATOM 699 N N . SER A 1 89 ? 1.715 2.093 14.497 1.00 64.81 89 SER A N 1
ATOM 700 C CA . SER A 1 89 ? 3.036 2.607 14.109 1.00 64.81 89 SER A CA 1
ATOM 701 C C . SER A 1 89 ? 3.618 1.921 12.867 1.00 64.81 89 SER A C 1
ATOM 703 O O . SER A 1 89 ? 4.254 2.584 12.049 1.00 64.81 89 SER A O 1
ATOM 705 N N . LYS A 1 90 ? 3.401 0.609 12.689 1.00 74.06 90 LYS A N 1
ATOM 706 C CA . LYS A 1 90 ? 3.811 -0.107 11.470 1.00 74.06 90 LYS A CA 1
ATOM 707 C C . LYS A 1 90 ? 2.964 0.317 10.268 1.00 74.06 90 LYS A C 1
ATOM 709 O O . LYS A 1 90 ? 3.530 0.483 9.189 1.00 74.06 90 LYS A O 1
ATOM 714 N N . LEU A 1 91 ? 1.657 0.556 10.446 1.00 77.75 91 LEU A N 1
ATOM 715 C CA . LEU A 1 91 ? 0.790 1.087 9.378 1.00 77.75 91 LEU A CA 1
ATOM 716 C C . LEU A 1 91 ? 1.286 2.441 8.888 1.00 77.75 91 LEU A C 1
ATOM 718 O O . LEU A 1 91 ? 1.423 2.642 7.687 1.00 77.75 91 LEU A O 1
ATOM 722 N N . LEU A 1 92 ? 1.608 3.362 9.795 1.00 74.62 92 LEU A N 1
ATOM 723 C CA . L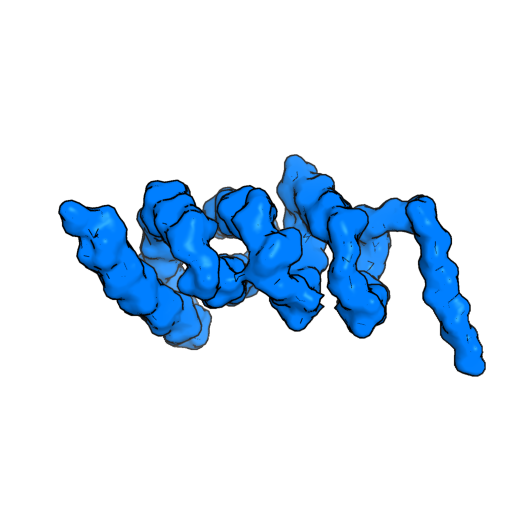EU A 1 92 ? 2.092 4.681 9.390 1.00 74.62 92 LEU A CA 1
ATOM 724 C C . LEU A 1 92 ? 3.451 4.643 8.697 1.00 74.62 92 LEU A C 1
ATOM 726 O O . LEU A 1 92 ? 3.673 5.413 7.762 1.00 74.62 92 LEU A O 1
ATOM 730 N N . LEU A 1 93 ? 4.354 3.755 9.117 1.00 76.06 93 LEU A N 1
ATOM 731 C CA . LEU A 1 93 ? 5.612 3.538 8.402 1.00 76.06 93 LEU A CA 1
ATOM 732 C C . LEU A 1 93 ? 5.354 3.009 6.988 1.00 76.06 93 LEU A C 1
ATOM 734 O O . LEU A 1 93 ? 5.979 3.475 6.037 1.00 76.06 93 LEU A O 1
ATOM 738 N N . LEU A 1 94 ? 4.407 2.082 6.839 1.00 82.81 94 LEU A N 1
ATOM 739 C CA . LEU A 1 94 ? 4.038 1.518 5.545 1.00 82.81 94 LEU A CA 1
ATOM 740 C C . LEU A 1 94 ? 3.406 2.565 4.620 1.00 82.81 94 LEU A C 1
ATOM 742 O O . LEU A 1 94 ? 3.813 2.699 3.468 1.00 82.81 94 LEU A O 1
ATOM 746 N N . ILE A 1 95 ? 2.477 3.361 5.154 1.00 83.94 95 ILE A N 1
ATOM 747 C CA . ILE A 1 95 ? 1.888 4.514 4.469 1.00 83.94 95 ILE A CA 1
ATOM 748 C C . ILE A 1 95 ? 3.006 5.466 4.036 1.00 83.94 95 ILE A C 1
ATOM 750 O O . ILE A 1 95 ? 3.099 5.795 2.860 1.00 83.94 95 ILE A O 1
ATOM 754 N N . SER A 1 96 ? 3.917 5.840 4.937 1.00 78.81 96 SER A N 1
ATOM 755 C CA . SER A 1 96 ? 5.029 6.747 4.611 1.00 78.81 96 SER A CA 1
ATOM 756 C C . SER A 1 96 ? 5.885 6.231 3.455 1.00 78.81 96 SER A C 1
ATOM 758 O O . SER A 1 96 ? 6.190 6.998 2.546 1.00 78.81 96 SER A O 1
ATOM 760 N N . LYS A 1 97 ? 6.215 4.932 3.438 1.00 82.69 97 LYS A N 1
ATOM 761 C CA . LYS A 1 97 ? 6.956 4.310 2.329 1.00 82.69 97 LYS A CA 1
ATOM 762 C C . LYS A 1 97 ? 6.193 4.389 1.007 1.00 82.69 97 LYS A C 1
ATOM 764 O O . LYS A 1 97 ? 6.774 4.759 -0.007 1.00 82.69 97 LYS A O 1
ATOM 769 N N . LEU A 1 98 ? 4.896 4.069 1.006 1.00 86.31 98 LEU A N 1
ATOM 770 C CA . LEU A 1 98 ? 4.055 4.163 -0.194 1.00 86.31 98 LEU A CA 1
ATOM 771 C C . LEU A 1 98 ? 4.017 5.595 -0.737 1.00 86.31 98 LEU A C 1
ATOM 773 O O . LEU A 1 98 ? 4.145 5.805 -1.942 1.00 86.31 98 LEU A O 1
ATOM 777 N N . PHE A 1 99 ? 3.901 6.579 0.153 1.00 79.62 99 PHE A N 1
ATOM 778 C CA . PHE A 1 99 ? 3.986 7.993 -0.196 1.00 79.62 99 PHE A CA 1
ATOM 779 C C . PHE A 1 99 ? 5.359 8.351 -0.785 1.00 79.62 99 PHE A C 1
ATOM 781 O O . PHE A 1 99 ? 5.430 8.925 -1.869 1.00 79.62 99 PHE A O 1
ATOM 788 N N . GLU A 1 100 ? 6.457 7.969 -0.133 1.00 78.50 100 GLU A N 1
ATOM 789 C CA . GLU A 1 100 ? 7.815 8.265 -0.604 1.00 78.50 100 GLU A CA 1
ATOM 790 C C . GLU A 1 100 ? 8.077 7.708 -2.009 1.00 78.50 100 GLU A C 1
ATOM 792 O O . GLU A 1 100 ? 8.551 8.436 -2.884 1.00 78.50 100 GLU A O 1
ATOM 797 N N . ILE A 1 101 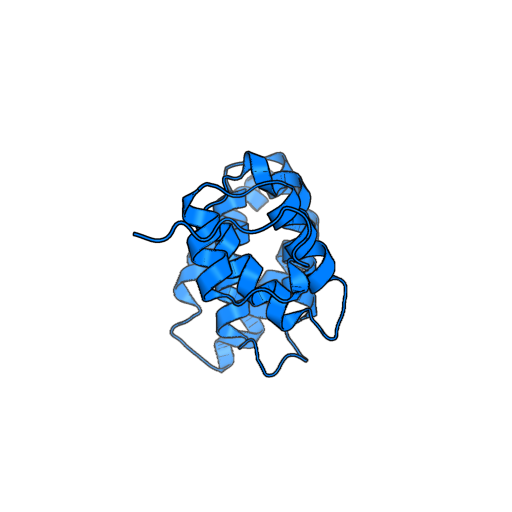? 7.687 6.455 -2.259 1.00 77.75 101 ILE A N 1
ATOM 798 C CA . ILE A 1 101 ? 7.840 5.817 -3.574 1.00 77.75 101 ILE A CA 1
ATOM 799 C C . ILE A 1 101 ? 7.024 6.568 -4.641 1.00 77.75 101 ILE A C 1
ATOM 801 O O . ILE A 1 101 ? 7.456 6.709 -5.786 1.00 77.75 101 ILE A O 1
ATOM 805 N N . SER A 1 102 ? 5.876 7.124 -4.256 1.00 78.00 102 SER A N 1
ATOM 806 C CA . SER A 1 102 ? 4.941 7.803 -5.158 1.00 78.00 102 SER A CA 1
ATOM 807 C C . SER A 1 102 ? 5.318 9.231 -5.520 1.00 78.00 102 SER A C 1
ATOM 809 O O . SER A 1 102 ? 4.857 9.727 -6.549 1.00 78.00 102 SER A O 1
ATOM 811 N N . CYS A 1 103 ? 6.162 9.890 -4.719 1.00 72.44 103 CYS A N 1
ATOM 812 C CA . CYS A 1 103 ? 6.566 11.287 -4.926 1.00 72.44 103 CYS A CA 1
ATOM 813 C C . CYS A 1 103 ? 7.165 11.541 -6.318 1.00 72.44 103 CYS A C 1
ATOM 815 O O . CYS A 1 103 ? 7.057 12.644 -6.846 1.00 72.44 103 CYS A O 1
ATOM 817 N N . ASN A 1 104 ? 7.788 10.524 -6.918 1.00 73.31 104 ASN A N 1
ATOM 818 C CA . ASN A 1 104 ? 8.458 10.641 -8.213 1.00 73.31 104 ASN A CA 1
ATOM 819 C C . ASN A 1 104 ? 7.523 10.408 -9.414 1.00 73.31 104 ASN A C 1
ATOM 821 O O . ASN A 1 104 ? 7.947 10.581 -10.554 1.00 73.31 104 ASN A O 1
ATOM 825 N N . ASN A 1 105 ? 6.259 10.039 -9.181 1.00 80.62 105 ASN A N 1
ATOM 826 C CA . ASN A 1 105 ? 5.251 9.872 -10.223 1.00 80.62 105 ASN A CA 1
ATOM 827 C C . ASN A 1 105 ? 4.136 10.914 -10.040 1.00 80.62 105 ASN A C 1
ATOM 829 O O . ASN A 1 105 ? 3.350 10.852 -9.091 1.00 80.62 105 ASN A O 1
ATOM 833 N N . ASN A 1 106 ? 4.065 11.877 -10.963 1.00 79.06 106 ASN A N 1
ATOM 834 C CA . ASN A 1 106 ? 3.127 12.999 -10.889 1.00 79.06 106 ASN A CA 1
ATOM 835 C C . ASN A 1 106 ? 1.655 12.563 -10.907 1.00 79.06 106 ASN A C 1
ATOM 837 O O . ASN A 1 106 ? 0.838 13.170 -10.214 1.00 79.06 106 ASN A O 1
ATOM 841 N N . ASP A 1 107 ? 1.305 11.532 -11.674 1.00 82.44 107 ASP A N 1
ATOM 842 C CA . ASP A 1 107 ? -0.085 11.087 -11.803 1.00 82.44 107 ASP A CA 1
ATOM 843 C C . ASP A 1 107 ? -0.542 10.338 -10.551 1.00 82.44 107 ASP A C 1
ATOM 845 O O . ASP A 1 107 ? -1.630 10.600 -10.029 1.00 82.44 107 ASP A O 1
ATOM 849 N N . VAL A 1 108 ? 0.319 9.473 -10.008 1.00 81.75 108 VAL A N 1
ATOM 850 C CA . VAL A 1 108 ? 0.074 8.807 -8.721 1.00 81.75 108 VAL A CA 1
ATOM 851 C C . VAL A 1 108 ? 0.009 9.842 -7.598 1.00 81.75 108 VAL A C 1
ATOM 853 O O . VAL A 1 108 ? -0.936 9.831 -6.814 1.00 81.75 108 VAL A O 1
ATOM 856 N N . SER A 1 109 ? 0.941 10.798 -7.557 1.00 79.75 109 SER A N 1
ATOM 857 C CA . SER A 1 109 ? 0.955 11.860 -6.544 1.00 79.75 109 SER A CA 1
ATOM 858 C C . SER A 1 109 ? -0.325 12.697 -6.551 1.00 79.75 109 SER A C 1
ATOM 860 O O . SER A 1 109 ? -0.882 12.961 -5.488 1.00 79.75 109 SER A O 1
ATOM 862 N N . LYS A 1 110 ? -0.846 13.068 -7.728 1.00 81.81 110 LYS A N 1
ATOM 863 C CA . LYS A 1 110 ? -2.128 13.783 -7.843 1.00 81.81 110 LYS A CA 1
ATOM 864 C C . LYS A 1 110 ? -3.302 12.964 -7.308 1.00 81.81 110 LYS A C 1
ATOM 866 O O . LYS A 1 110 ? -4.136 13.511 -6.590 1.00 81.81 110 LYS A O 1
ATOM 871 N N . LYS A 1 111 ? -3.356 11.666 -7.622 1.00 82.31 111 LYS A N 1
ATOM 872 C CA . LYS A 1 111 ? -4.400 10.764 -7.107 1.00 82.31 111 LYS A CA 1
ATOM 873 C C . LYS A 1 111 ? -4.324 10.620 -5.589 1.00 82.31 111 LYS A C 1
ATOM 875 O O . LYS A 1 111 ? -5.337 10.760 -4.922 1.00 82.31 111 LYS A O 1
ATOM 880 N N . ILE A 1 112 ? -3.128 10.438 -5.027 1.00 81.75 112 ILE A N 1
ATOM 881 C CA . ILE A 1 112 ? -2.922 10.380 -3.570 1.00 81.75 112 ILE A CA 1
ATOM 882 C C . ILE A 1 112 ? -3.435 11.654 -2.889 1.00 81.75 112 ILE A C 1
ATOM 884 O O . ILE A 1 112 ? -4.141 11.593 -1.882 1.00 81.75 112 ILE A O 1
ATOM 888 N N . VAL A 1 113 ? -3.068 12.809 -3.443 1.00 78.69 113 VAL A N 1
ATOM 889 C CA . VAL A 1 113 ? -3.472 14.133 -2.960 1.00 78.69 113 VAL A CA 1
ATOM 890 C C . VAL A 1 113 ? -4.997 14.273 -2.966 1.00 78.69 113 VAL A C 1
ATOM 892 O O . VAL A 1 113 ? -5.565 14.717 -1.971 1.00 78.69 113 VAL A O 1
ATOM 895 N N . SER A 1 114 ? -5.654 13.854 -4.048 1.00 81.62 114 SER A N 1
ATOM 896 C CA . SER A 1 114 ? -7.114 13.887 -4.185 1.00 81.62 114 SER A CA 1
ATOM 897 C C . SER A 1 114 ? -7.826 12.920 -3.229 1.00 81.62 114 SER A C 1
ATOM 899 O O . SER A 1 114 ? -8.778 13.305 -2.551 1.00 81.62 114 SER A O 1
ATOM 901 N N . ASP A 1 115 ? -7.356 11.673 -3.145 1.00 80.88 115 ASP A N 1
ATOM 902 C CA . ASP A 1 115 ? -8.174 10.562 -2.639 1.00 80.88 115 ASP A CA 1
ATOM 903 C C . ASP A 1 115 ? -7.788 10.111 -1.220 1.00 80.88 115 ASP A C 1
ATOM 905 O O . ASP A 1 115 ? -8.600 9.522 -0.495 1.00 80.88 115 ASP A O 1
ATOM 909 N N . CYS A 1 116 ? -6.544 10.372 -0.804 1.00 78.56 116 CYS A N 1
ATOM 910 C CA . CYS A 1 116 ? -5.960 9.798 0.411 1.00 78.56 116 CYS A CA 1
ATOM 911 C C . CYS A 1 116 ? -5.437 10.841 1.410 1.00 78.56 116 CYS A C 1
ATOM 913 O O . CYS A 1 116 ? -5.360 10.536 2.601 1.00 78.56 116 CYS A O 1
ATOM 915 N N . LEU A 1 117 ? -5.082 12.055 0.970 1.00 78.62 117 LEU A N 1
ATOM 916 C CA . LEU A 1 117 ? -4.372 13.030 1.810 1.00 78.62 117 LEU A CA 1
ATOM 917 C C . LEU A 1 117 ? -5.134 13.406 3.087 1.00 78.62 117 LEU A C 1
ATOM 919 O O . LEU A 1 117 ? -4.545 13.404 4.165 1.00 78.62 117 LEU A O 1
ATOM 923 N N . SER A 1 118 ? -6.436 13.684 2.989 1.00 77.25 118 SER A N 1
ATOM 924 C CA . SER A 1 118 ? -7.261 14.048 4.151 1.00 77.25 118 SER A CA 1
ATOM 925 C C . SER A 1 118 ? -7.281 12.941 5.210 1.00 77.25 118 SER A C 1
ATOM 927 O O . SER A 1 118 ? -7.003 13.200 6.378 1.00 77.25 118 SER A O 1
ATOM 929 N N . LYS A 1 119 ? -7.496 11.687 4.790 1.00 77.62 119 LYS A N 1
ATOM 930 C CA . LYS A 1 119 ? -7.500 10.505 5.669 1.00 77.62 119 LYS A CA 1
ATOM 931 C C . LYS A 1 119 ? -6.153 10.302 6.369 1.00 77.62 119 LYS A C 1
ATOM 933 O O . LYS A 1 119 ? -6.107 9.945 7.543 1.00 77.62 119 LYS A O 1
ATOM 938 N N . VAL A 1 120 ? -5.052 10.528 5.652 1.00 74.56 120 VAL A N 1
ATOM 939 C CA . VAL A 1 120 ? -3.691 10.389 6.195 1.00 74.56 120 VAL A CA 1
ATOM 940 C C . VAL A 1 120 ? -3.402 11.472 7.226 1.00 74.56 120 VAL A C 1
ATOM 942 O O . VAL A 1 120 ? -2.868 11.170 8.294 1.00 74.56 120 VAL A O 1
ATOM 945 N N . VAL A 1 121 ? -3.788 12.719 6.942 1.00 73.00 121 VAL A N 1
ATOM 946 C CA . VAL A 1 121 ? -3.678 13.829 7.897 1.00 73.00 121 VAL A CA 1
ATOM 947 C C . VAL A 1 121 ? -4.486 13.531 9.159 1.00 73.00 121 VAL A C 1
ATOM 949 O O . VAL A 1 121 ? -3.947 13.657 10.259 1.00 73.00 121 VAL A O 1
ATOM 952 N N . ASP A 1 122 ? -5.722 13.053 9.020 1.00 73.12 122 ASP A N 1
ATOM 953 C CA . ASP A 1 122 ? -6.569 12.682 10.157 1.00 73.12 122 ASP A CA 1
ATOM 954 C C . ASP A 1 122 ? -5.935 11.583 11.024 1.00 73.12 122 ASP A C 1
ATOM 956 O O . ASP A 1 122 ? -5.965 11.670 12.253 1.00 73.12 122 ASP A O 1
ATOM 960 N N . LEU A 1 123 ? -5.320 10.564 10.413 1.00 70.69 123 LEU A N 1
ATOM 961 C CA . LEU A 1 123 ? -4.589 9.519 11.142 1.00 70.69 123 LEU A CA 1
ATOM 962 C C . LEU A 1 123 ? -3.361 10.070 11.871 1.00 70.69 123 LEU A C 1
ATOM 964 O O . LEU A 1 123 ? -3.141 9.756 13.041 1.00 70.69 123 LEU A O 1
ATOM 968 N N . CYS A 1 124 ? -2.586 10.937 11.219 1.00 67.94 124 CYS A N 1
ATOM 969 C CA . CYS A 1 124 ? -1.415 11.559 11.838 1.00 67.94 124 CYS A CA 1
ATOM 970 C C . CYS A 1 124 ? -1.803 12.415 13.054 1.00 67.94 124 CYS A C 1
ATOM 972 O O . CYS A 1 124 ? -1.120 12.383 14.078 1.00 67.94 124 CYS A O 1
ATOM 974 N N . LEU A 1 125 ? -2.912 13.155 12.959 1.00 65.69 125 LEU A N 1
ATOM 975 C CA . LEU A 1 125 ? -3.423 13.995 14.045 1.00 65.69 125 LEU A CA 1
ATOM 976 C C . LEU A 1 125 ? -3.955 13.172 15.227 1.00 65.69 125 LEU A C 1
ATOM 978 O O . LEU A 1 125 ? -3.788 13.574 16.381 1.00 65.69 125 LEU A O 1
ATOM 982 N N . LYS A 1 126 ? -4.547 12.001 14.970 1.00 66.50 126 LYS A N 1
ATOM 983 C CA . LYS A 1 126 ? -4.969 11.072 16.031 1.00 66.50 126 LYS A CA 1
ATOM 984 C C . LYS A 1 126 ? -3.774 10.501 16.804 1.00 66.50 126 LYS A C 1
ATOM 986 O O . LYS A 1 126 ? -3.850 10.381 18.026 1.00 66.50 126 LYS A O 1
ATOM 991 N N . GLN A 1 127 ? -2.652 10.238 16.129 1.00 60.09 127 GLN A N 1
ATOM 992 C CA . GLN A 1 127 ? -1.443 9.692 16.758 1.00 60.09 127 GLN A CA 1
ATOM 993 C C . GLN A 1 127 ? -0.656 10.674 17.626 1.00 60.09 127 GLN A C 1
ATOM 995 O O . GLN A 1 127 ? -0.003 10.246 18.582 1.00 60.09 127 GLN A O 1
ATOM 1000 N N . THR A 1 128 ? -0.715 11.980 17.344 1.00 51.91 128 THR A N 1
ATOM 1001 C CA . THR A 1 128 ? 0.026 12.997 18.117 1.00 51.91 128 THR A CA 1
ATOM 1002 C C . THR A 1 128 ? -0.297 13.016 19.615 1.00 51.91 128 THR A C 1
ATOM 1004 O O . THR A 1 128 ? 0.451 13.618 20.380 1.00 51.91 128 THR A O 1
ATOM 1007 N N . ASN A 1 129 ? -1.349 12.319 20.051 1.00 48.62 129 ASN A N 1
ATOM 1008 C CA . ASN A 1 129 ? -1.683 12.161 21.462 1.00 48.62 129 ASN A CA 1
ATOM 1009 C C . ASN A 1 129 ? -0.939 11.013 22.180 1.00 48.62 129 ASN A C 1
ATOM 1011 O O . ASN A 1 129 ? -0.964 11.012 23.406 1.00 48.62 129 ASN A O 1
ATOM 1015 N N . ASN A 1 130 ? -0.276 10.070 21.484 1.00 43.94 130 ASN A N 1
ATOM 1016 C CA . ASN A 1 130 ? 0.215 8.826 22.114 1.00 43.94 130 ASN A CA 1
ATOM 1017 C C . ASN A 1 130 ? 1.675 8.397 21.838 1.00 43.94 130 ASN A C 1
ATOM 1019 O O . ASN A 1 130 ? 2.158 7.515 22.545 1.00 43.94 130 ASN A O 1
ATOM 1023 N N . SER A 1 131 ? 2.426 8.964 20.884 1.00 44.91 131 SER A N 1
ATOM 1024 C CA . SER A 1 131 ? 3.851 8.596 20.719 1.00 44.91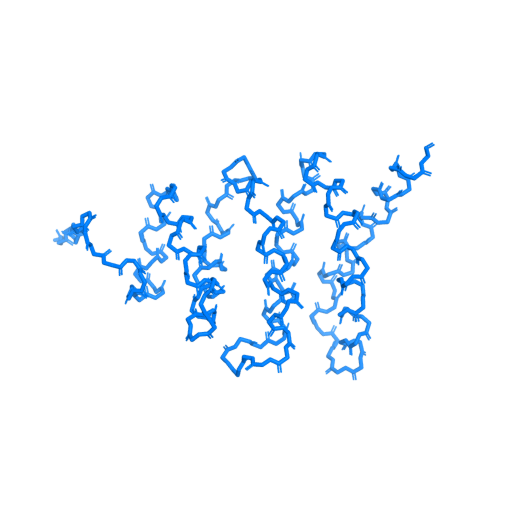 131 SER A CA 1
ATOM 1025 C C . SER A 1 131 ? 4.637 9.626 19.898 1.00 44.91 131 SER A C 1
ATOM 1027 O O . SER A 1 131 ? 4.222 10.005 18.807 1.00 44.91 131 SER A O 1
ATOM 1029 N N . TYR A 1 132 ? 5.781 10.086 20.414 1.00 44.06 132 TYR A N 1
ATOM 1030 C CA . TYR A 1 132 ? 6.604 11.143 19.802 1.00 44.06 132 TYR A CA 1
ATOM 1031 C C . TYR A 1 132 ? 7.574 10.634 18.714 1.00 44.06 132 TYR A C 1
ATOM 1033 O O . TYR A 1 132 ? 8.089 11.437 17.938 1.00 44.06 132 TYR A O 1
ATOM 1041 N N . GLU A 1 133 ? 7.833 9.324 18.628 1.00 40.66 133 GLU A N 1
ATOM 1042 C CA . GLU A 1 133 ? 8.919 8.777 17.792 1.00 40.66 133 GLU A CA 1
ATOM 1043 C C . GLU A 1 133 ? 8.491 8.400 16.362 1.00 40.66 133 GLU A C 1
ATOM 1045 O O . GLU A 1 133 ? 9.294 8.514 15.438 1.00 40.66 133 GLU A O 1
ATOM 1050 N N . SER A 1 134 ? 7.224 8.035 16.127 1.00 45.19 134 SER A N 1
ATOM 1051 C CA . SER A 1 134 ? 6.704 7.688 14.787 1.00 45.19 134 SER A CA 1
ATOM 1052 C C . SER A 1 134 ? 6.375 8.904 13.906 1.00 45.19 134 SER A C 1
ATOM 1054 O O . SER A 1 134 ? 6.291 8.786 12.686 1.00 45.19 134 SER A O 1
ATOM 1056 N N . VAL A 1 135 ? 6.209 10.086 14.507 1.00 46.34 135 VAL A N 1
ATOM 1057 C CA . VAL A 1 135 ? 5.635 11.288 13.868 1.00 46.34 135 VAL A CA 1
ATOM 1058 C C . VAL A 1 135 ? 6.644 12.046 12.987 1.00 46.34 135 VAL A C 1
ATOM 1060 O O . VAL A 1 135 ? 6.258 12.837 12.124 1.00 46.34 135 VAL A O 1
ATOM 1063 N N . SER A 1 136 ? 7.948 11.819 13.175 1.00 39.03 136 SER A N 1
ATOM 1064 C CA . SER A 1 136 ? 9.005 12.579 12.487 1.00 39.03 136 SER A CA 1
ATOM 1065 C C . SER A 1 136 ? 9.103 12.256 10.985 1.00 39.03 136 SER A C 1
ATOM 1067 O O . SER A 1 136 ? 9.248 13.159 10.161 1.00 39.03 136 SER A O 1
ATOM 1069 N N . CYS A 1 137 ? 8.949 10.984 10.601 1.00 42.62 137 CYS A N 1
ATOM 1070 C CA . CYS A 1 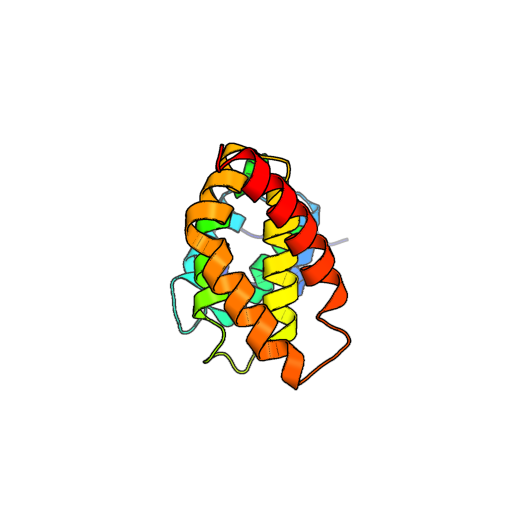137 ? 9.079 10.546 9.204 1.00 42.62 137 CYS A CA 1
ATOM 1071 C C . CYS A 1 137 ? 7.845 10.921 8.354 1.00 42.62 137 CYS A C 1
ATOM 1073 O O . CYS A 1 137 ? 7.973 11.412 7.228 1.00 42.62 137 CYS A O 1
ATOM 1075 N N . THR A 1 138 ? 6.646 10.805 8.932 1.00 48.62 138 THR A N 1
ATOM 1076 C CA . THR A 1 138 ? 5.377 11.211 8.307 1.00 48.62 138 THR A CA 1
ATOM 1077 C C . THR A 1 138 ? 5.278 12.727 8.148 1.00 48.62 138 THR A C 1
ATOM 1079 O O . THR A 1 138 ? 4.859 13.192 7.093 1.00 48.62 138 THR A O 1
ATOM 1082 N N . ARG A 1 139 ? 5.717 13.527 9.136 1.00 47.56 139 ARG A N 1
ATOM 1083 C CA . ARG A 1 139 ? 5.704 15.003 9.031 1.00 47.56 139 ARG A CA 1
ATOM 1084 C C . ARG A 1 139 ? 6.557 15.532 7.878 1.00 47.56 139 ARG A C 1
ATOM 1086 O O . ARG A 1 139 ? 6.106 16.434 7.178 1.00 47.56 139 ARG A O 1
ATOM 1093 N N . CYS A 1 140 ? 7.744 14.964 7.663 1.00 45.22 140 CYS A N 1
ATOM 1094 C CA . CYS A 1 140 ? 8.618 15.333 6.541 1.00 45.22 140 CYS A CA 1
ATOM 1095 C C . CYS A 1 140 ? 8.031 14.947 5.177 1.00 45.22 140 CYS A C 1
ATOM 1097 O O . CYS A 1 140 ? 8.313 15.598 4.172 1.00 45.22 140 CYS A O 1
ATOM 1099 N N . SER A 1 141 ? 7.213 13.896 5.136 1.00 50.50 141 SER A N 1
ATOM 1100 C CA . SER A 1 141 ? 6.488 13.513 3.927 1.00 50.50 141 SER A CA 1
ATOM 1101 C C . SER A 1 141 ? 5.315 14.470 3.697 1.00 50.50 141 SER A C 1
ATOM 1103 O O . SER A 1 141 ? 5.207 15.055 2.624 1.00 50.50 141 SER A O 1
ATOM 1105 N N . CYS A 1 142 ? 4.506 14.754 4.724 1.00 52.97 142 CYS A N 1
ATOM 1106 C CA . CYS A 1 142 ? 3.383 15.691 4.635 1.00 52.97 142 CYS A CA 1
ATOM 1107 C C . CYS A 1 142 ? 3.795 17.107 4.203 1.00 52.97 142 CYS A C 1
ATOM 1109 O O . CYS A 1 142 ? 3.069 17.717 3.424 1.00 52.97 142 CYS A O 1
ATOM 1111 N N . SER A 1 143 ? 4.950 17.628 4.640 1.00 54.72 143 SER A N 1
ATOM 1112 C CA . SER A 1 143 ? 5.428 18.949 4.200 1.00 54.72 143 SER A CA 1
ATOM 1113 C C . SER A 1 143 ? 5.761 18.991 2.704 1.00 54.72 143 SER A C 1
ATOM 1115 O O . SER A 1 143 ? 5.386 19.947 2.028 1.00 54.72 143 SER A O 1
ATOM 1117 N N . LYS A 1 144 ? 6.371 17.929 2.153 1.00 53.16 144 LYS A N 1
ATOM 1118 C CA . LYS A 1 144 ? 6.565 17.784 0.697 1.00 53.16 144 LYS A CA 1
ATOM 1119 C C . LYS A 1 144 ? 5.230 17.734 -0.050 1.00 53.16 144 LYS A C 1
ATOM 1121 O O . LYS A 1 144 ? 5.107 18.295 -1.134 1.00 53.16 144 LYS A O 1
ATOM 1126 N N . TYR A 1 145 ? 4.204 17.114 0.532 1.00 54.97 145 TYR A N 1
ATOM 1127 C CA . TYR A 1 145 ? 2.872 17.082 -0.076 1.00 54.97 145 TYR A CA 1
ATOM 1128 C C . TYR A 1 145 ? 2.087 18.378 0.084 1.00 54.97 145 TYR A C 1
ATOM 1130 O O . TYR A 1 145 ? 1.259 18.669 -0.768 1.00 54.97 145 TYR A O 1
ATOM 1138 N N . GLU A 1 146 ? 2.357 19.193 1.101 1.00 57.06 146 GLU A N 1
ATOM 1139 C CA . GLU A 1 146 ? 1.817 20.551 1.184 1.00 57.06 146 GLU A CA 1
ATOM 1140 C C . GLU A 1 146 ? 2.354 21.418 0.032 1.00 57.06 146 GLU A C 1
ATOM 1142 O O . GLU A 1 146 ? 1.619 22.218 -0.552 1.00 57.06 146 GLU A O 1
ATOM 1147 N N . GLU A 1 147 ? 3.620 21.222 -0.348 1.00 54.28 147 GLU A N 1
ATOM 1148 C CA . GLU A 1 147 ? 4.215 21.844 -1.535 1.00 54.28 147 GLU A CA 1
ATOM 1149 C C . GLU A 1 147 ? 3.597 21.309 -2.833 1.00 54.28 147 GLU A C 1
ATOM 1151 O O . GLU A 1 147 ? 3.220 22.104 -3.695 1.00 54.28 147 GLU A O 1
ATOM 1156 N N . ILE A 1 148 ? 3.399 19.991 -2.956 1.00 50.38 148 ILE A N 1
ATOM 1157 C CA . ILE A 1 148 ? 2.701 19.393 -4.107 1.00 50.38 148 ILE A CA 1
ATOM 1158 C C . ILE A 1 148 ? 1.250 19.900 -4.178 1.00 50.38 148 ILE A C 1
ATOM 1160 O O . ILE A 1 148 ? 0.824 20.368 -5.227 1.00 50.38 148 ILE A O 1
ATOM 1164 N N . TRP A 1 149 ? 0.501 19.918 -3.073 1.00 49.22 149 TRP A N 1
ATOM 1165 C CA . TRP A 1 149 ? -0.871 20.439 -2.994 1.00 49.22 149 TRP A CA 1
ATOM 1166 C C . TRP A 1 149 ? -0.958 21.891 -3.475 1.00 49.22 149 TRP A C 1
ATOM 1168 O O . TRP A 1 149 ? -1.845 22.231 -4.261 1.00 49.22 149 TRP A O 1
ATOM 1178 N N . LYS A 1 150 ? -0.005 22.744 -3.072 1.00 54.00 150 LYS A N 1
ATOM 1179 C CA . LYS A 1 150 ? 0.106 24.136 -3.547 1.00 54.00 150 LYS A CA 1
ATOM 1180 C C . LYS A 1 150 ? 0.361 24.237 -5.056 1.00 54.00 150 LYS A C 1
ATOM 1182 O O . LYS A 1 150 ? -0.037 25.232 -5.658 1.00 54.00 150 LYS A O 1
ATOM 1187 N N . LEU A 1 151 ? 1.008 23.240 -5.662 1.00 44.34 151 LEU A N 1
ATOM 1188 C CA . LEU A 1 151 ? 1.256 23.175 -7.105 1.00 44.34 151 LEU A CA 1
ATOM 1189 C C . LEU A 1 151 ? 0.045 22.663 -7.898 1.00 44.34 151 LEU A C 1
ATOM 1191 O O . LEU A 1 151 ? -0.153 23.120 -9.019 1.00 44.34 151 LEU A O 1
ATOM 1195 N N . VAL A 1 152 ? -0.760 21.747 -7.343 1.00 38.03 152 VAL A N 1
ATOM 1196 C CA . VAL A 1 152 ? -1.946 21.191 -8.035 1.00 38.03 152 VAL A CA 1
ATOM 1197 C C . VAL A 1 152 ? -3.219 22.028 -7.815 1.00 38.03 152 VAL A C 1
ATOM 1199 O O . VAL A 1 152 ? -4.144 21.945 -8.611 1.00 38.03 152 VAL A O 1
ATOM 1202 N N . SER A 1 153 ? -3.276 22.860 -6.768 1.00 45.34 153 SER A N 1
ATOM 1203 C CA . SER A 1 153 ? -4.453 23.691 -6.430 1.00 45.34 153 SER A CA 1
ATOM 1204 C C . SER A 1 153 ? -4.488 25.070 -7.116 1.00 45.34 153 SER A C 1
ATOM 1206 O O . SER A 1 153 ? -5.248 25.943 -6.691 1.00 45.34 153 SER A O 1
ATOM 1208 N N . LYS A 1 154 ? -3.644 25.297 -8.128 1.00 38.62 154 LYS A N 1
ATOM 1209 C CA . LYS A 1 154 ? -3.629 26.498 -8.980 1.00 38.62 154 LYS A CA 1
ATOM 1210 C C . LYS A 1 154 ? -4.182 26.174 -10.358 1.00 38.62 154 LYS A C 1
ATOM 1212 O O . LYS A 1 154 ? -4.880 27.056 -10.899 1.00 38.62 154 LYS A O 1
#